Protein AF-A0A1B0DQ29-F1 (afdb_monomer)

Foldseek 3Di:
DPQFWDWDDDPVDIDIDGDPDSVVVVVVVVVVVVVVVPPDCPPCNVVDDPVRVVVVCVQVVDPVSVVVQCVPCVNNVVVVCVCVVVVVVVDDPPPPPDDD

Mean predicted aligned error: 12.97 Å

InterPro domains:
  IPR011993 PH-like domain superfamily [G3DSA:2.30.29.30] (1-46)
  IPR025799 Protein arginine N-methyltransferase [PTHR11006] (35-90)
  IPR029063 S-adenosyl-L-methionine-dependent methyltransferase superfamily [G3DSA:3.40.50.150] (50-97)

Organism: Phlebotomus papatasi (NCBI:txid29031)

Radius of gyration: 24.27 Å; Cα contacts (8 Å, |Δi|>4): 42; chains: 1; bounding box: 45×26×63 Å

Secondary structure (DSSP, 8-state):
--SSEEEEE-SS-EEEEE-SSHHHHHHHHHHHHHHHHTS---HHHHHS-HHHHHHHHHHHHSHHHHHHHHH-HHHHHHHHHHHHHTHHHHS---------

Structure (mmCIF, N/CA/C/O backbone):
data_AF-A0A1B0DQ29-F1
#
_entry.id   AF-A0A1B0DQ29-F1
#
loop_
_atom_site.group_PDB
_atom_site.id
_atom_site.type_symbol
_atom_site.label_atom_id
_atom_site.label_alt_id
_atom_site.label_comp_id
_atom_site.label_asym_id
_atom_site.label_entity_id
_atom_site.label_seq_id
_atom_site.pdbx_PDB_ins_code
_atom_site.Cartn_x
_atom_site.Cartn_y
_atom_site.Cartn_z
_atom_site.occupancy
_atom_site.B_iso_or_equiv
_atom_site.auth_seq_id
_atom_site.auth_comp_id
_atom_site.auth_asym_id
_atom_site.auth_atom_id
_atom_site.pdbx_PDB_model_num
ATOM 1 N N . MET A 1 1 ? -17.866 8.046 36.524 1.00 39.47 1 MET A N 1
ATOM 2 C CA . MET A 1 1 ? -18.154 8.878 35.333 1.00 39.47 1 MET A CA 1
ATOM 3 C C . MET A 1 1 ? -17.746 8.225 33.998 1.00 39.47 1 MET A C 1
ATOM 5 O O . MET A 1 1 ? -17.833 8.891 32.982 1.00 39.47 1 MET A O 1
ATOM 9 N N . GLY A 1 2 ? -17.382 6.928 33.945 1.00 51.66 2 GLY A N 1
ATOM 10 C CA . GLY A 1 2 ? -16.947 6.261 32.697 1.00 51.66 2 GLY A CA 1
ATOM 11 C C . GLY A 1 2 ? -17.632 4.926 32.363 1.00 51.66 2 GLY A C 1
ATOM 12 O O . GLY A 1 2 ? -17.110 4.171 31.557 1.00 51.66 2 GLY A O 1
ATOM 13 N N . SER A 1 3 ? -18.763 4.581 32.991 1.00 65.81 3 SER A N 1
ATOM 14 C CA . SER A 1 3 ? -19.352 3.231 32.894 1.00 65.81 3 SER A CA 1
ATOM 15 C C . SER A 1 3 ? -20.494 3.075 31.879 1.00 65.81 3 SER A C 1
ATOM 17 O O . SER A 1 3 ? -20.842 1.939 31.562 1.00 65.81 3 SER A O 1
ATOM 19 N N . ARG A 1 4 ? -21.064 4.180 31.360 1.00 77.00 4 ARG A N 1
ATOM 20 C CA . ARG A 1 4 ? -22.305 4.176 30.547 1.00 77.00 4 ARG A CA 1
ATOM 21 C C . ARG A 1 4 ? -22.179 4.632 29.092 1.00 77.00 4 ARG A C 1
ATOM 23 O O . ARG A 1 4 ? -23.174 4.658 28.373 1.00 77.00 4 ARG A O 1
ATOM 30 N N . GLY A 1 5 ? -20.976 4.994 28.663 1.00 81.19 5 GLY A N 1
ATOM 31 C CA . GLY A 1 5 ? -20.685 5.360 27.278 1.00 81.19 5 GLY A CA 1
ATOM 32 C C . GLY A 1 5 ? -19.892 4.263 26.575 1.00 81.19 5 GLY A C 1
ATOM 33 O O . GLY A 1 5 ? -19.036 3.627 27.191 1.00 81.19 5 GLY A O 1
ATOM 34 N N . GLN A 1 6 ? -20.156 4.055 25.288 1.00 84.75 6 GLN A N 1
ATOM 35 C CA . GLN A 1 6 ? -19.321 3.246 24.407 1.00 84.75 6 GLN A CA 1
ATOM 36 C C . GLN A 1 6 ? -18.904 4.100 23.211 1.00 84.75 6 GLN A C 1
ATOM 38 O O . GLN A 1 6 ? -19.750 4.618 22.484 1.00 84.75 6 GLN A O 1
ATOM 43 N N . ILE A 1 7 ? -17.594 4.225 2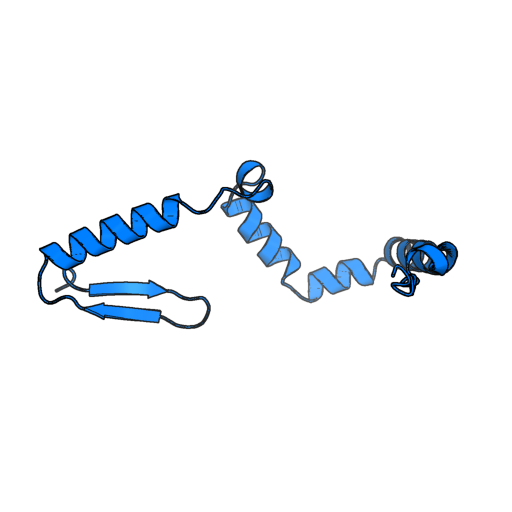3.009 1.00 86.31 7 ILE A N 1
ATOM 44 C CA . ILE A 1 7 ? -17.028 4.880 21.830 1.00 86.31 7 ILE A CA 1
ATOM 45 C C . ILE A 1 7 ? -16.810 3.814 20.758 1.00 86.31 7 ILE A C 1
ATOM 47 O O . ILE A 1 7 ? -16.304 2.721 21.046 1.00 86.31 7 ILE A O 1
ATOM 51 N N . ILE A 1 8 ? -17.222 4.131 19.536 1.00 84.06 8 ILE A N 1
ATOM 52 C CA . ILE A 1 8 ? -16.969 3.352 18.331 1.00 84.06 8 ILE A CA 1
ATOM 53 C C . ILE A 1 8 ? -16.172 4.243 17.386 1.00 84.06 8 ILE A C 1
ATOM 55 O O . ILE A 1 8 ? -16.678 5.253 16.902 1.00 84.06 8 ILE A O 1
ATOM 59 N N . SER A 1 9 ? -14.927 3.855 17.134 1.00 81.19 9 SER A N 1
ATOM 60 C CA . SER A 1 9 ? -14.077 4.500 16.139 1.00 81.19 9 SER A CA 1
ATOM 61 C C . SER A 1 9 ? -14.328 3.869 14.773 1.00 81.19 9 SER A C 1
ATOM 63 O O . SER A 1 9 ? -14.104 2.671 14.580 1.00 81.19 9 SER A O 1
ATOM 65 N N . LEU A 1 10 ? -14.839 4.680 13.855 1.00 78.94 10 LEU A N 1
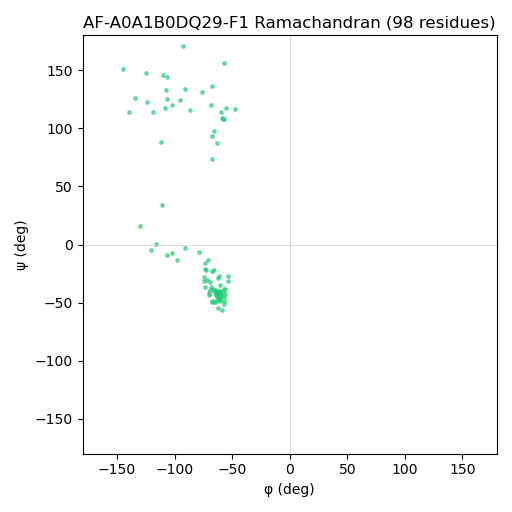ATOM 66 C CA . LEU A 1 10 ? -14.890 4.423 12.419 1.00 78.94 10 LEU A CA 1
ATOM 67 C C . LEU A 1 10 ? -13.628 5.035 11.784 1.00 78.94 10 LEU A C 1
ATOM 69 O O . LEU A 1 10 ? -12.865 5.710 12.470 1.00 78.94 10 LEU A O 1
ATOM 73 N N . GLN A 1 11 ? -13.369 4.768 10.500 1.00 75.88 11 GLN A N 1
ATOM 74 C CA . GLN A 1 11 ? -12.111 5.179 9.852 1.00 75.88 11 GLN A CA 1
ATOM 75 C C . GLN A 1 11 ? -11.845 6.690 9.946 1.00 75.88 11 GLN A C 1
ATOM 77 O O . GLN A 1 11 ? -10.712 7.064 10.230 1.00 75.88 11 GLN A O 1
ATOM 82 N N . ASP A 1 12 ? -12.888 7.518 9.824 1.00 82.94 12 ASP A N 1
ATOM 83 C CA . ASP A 1 12 ? -12.748 8.981 9.807 1.00 82.94 12 ASP A CA 1
ATOM 84 C C . ASP A 1 12 ? -13.510 9.695 10.938 1.00 82.94 12 ASP A C 1
ATOM 86 O O . ASP A 1 12 ? -13.388 10.907 11.100 1.00 82.94 12 ASP A O 1
ATOM 90 N N . GLU A 1 13 ? -14.283 8.969 11.755 1.00 87.88 13 GLU A N 1
ATOM 91 C CA . GLU A 1 13 ? -15.141 9.567 12.786 1.00 87.88 13 GLU A CA 1
ATOM 92 C C . GLU A 1 13 ? -15.243 8.707 14.050 1.00 87.88 13 GLU A C 1
ATOM 94 O O . GLU A 1 13 ? -15.183 7.477 14.015 1.00 87.88 13 GLU A O 1
ATOM 99 N N . ASN A 1 14 ? -15.461 9.365 15.190 1.00 86.94 14 ASN A N 1
ATOM 100 C CA . ASN A 1 14 ? -15.750 8.701 16.456 1.00 86.94 14 ASN A CA 1
ATOM 101 C C . ASN A 1 14 ? -17.219 8.908 16.824 1.00 86.94 14 ASN A C 1
ATOM 103 O O . ASN A 1 14 ? -17.645 10.030 17.090 1.00 86.94 14 ASN A O 1
ATOM 107 N N . LEU A 1 15 ? -17.975 7.815 16.915 1.00 87.56 15 LEU A N 1
ATOM 108 C CA . LEU A 1 15 ? -19.343 7.835 17.416 1.00 87.56 15 LEU A CA 1
ATOM 109 C C . LEU A 1 15 ? -19.353 7.481 18.906 1.00 87.56 15 LEU A C 1
ATOM 111 O O . LEU A 1 15 ? -18.874 6.419 19.306 1.00 87.56 15 LEU A O 1
ATOM 115 N N . CYS A 1 16 ? -19.930 8.353 19.733 1.00 88.12 16 CYS A N 1
ATOM 116 C CA . CYS A 1 16 ? -20.177 8.071 21.144 1.00 88.12 16 CYS A CA 1
ATOM 117 C C . CYS A 1 16 ? -21.651 7.722 21.345 1.00 88.12 16 CYS A C 1
ATOM 119 O O . CYS A 1 16 ? -22.528 8.540 21.074 1.00 88.12 16 CYS A O 1
ATOM 121 N N . ILE A 1 17 ? -21.922 6.515 21.839 1.00 89.12 17 ILE A N 1
ATOM 122 C CA . ILE A 1 17 ? -23.269 6.086 22.212 1.00 89.12 17 ILE A CA 1
ATOM 123 C C . ILE A 1 17 ? -23.350 6.058 23.737 1.00 89.12 17 ILE A C 1
ATOM 125 O O . ILE A 1 17 ? -22.542 5.402 24.400 1.00 89.12 17 ILE A O 1
ATOM 129 N N . VAL A 1 18 ? -24.329 6.772 24.292 1.00 90.88 18 VAL A N 1
ATOM 130 C CA . VAL A 1 18 ? -24.611 6.814 25.730 1.00 90.88 18 VAL A CA 1
ATOM 131 C C . VAL A 1 18 ? -25.882 6.031 26.008 1.00 90.88 18 VAL A C 1
ATOM 133 O O . VAL A 1 18 ? -26.887 6.200 25.324 1.00 90.88 18 VAL A O 1
ATOM 136 N N . PHE A 1 19 ? -25.833 5.170 27.016 1.00 90.44 19 PHE A N 1
ATOM 137 C CA . PHE A 1 19 ? -26.940 4.295 27.373 1.00 90.44 19 PHE A CA 1
ATOM 138 C C . PHE A 1 19 ? -27.563 4.721 28.700 1.00 90.44 19 PHE A C 1
ATOM 140 O O . PHE A 1 19 ? -26.870 5.143 29.631 1.00 90.44 19 PHE A O 1
ATOM 147 N N . ASN A 1 20 ? -28.879 4.543 28.810 1.00 87.62 20 ASN A N 1
ATOM 148 C CA . ASN A 1 20 ? -29.623 4.904 30.015 1.00 87.62 20 ASN A CA 1
ATOM 149 C C . ASN A 1 20 ? -29.338 3.954 31.187 1.00 87.62 20 ASN A C 1
ATOM 151 O O . ASN A 1 20 ? -29.368 4.387 32.340 1.00 87.62 20 ASN A O 1
ATOM 155 N N . THR A 1 21 ? -29.042 2.678 30.912 1.00 89.50 21 THR A N 1
ATOM 156 C CA . THR A 1 21 ? -28.794 1.669 31.949 1.00 89.50 21 THR A CA 1
ATOM 157 C C . THR A 1 21 ? -27.444 0.980 31.780 1.00 89.50 21 THR A C 1
ATOM 159 O O . THR A 1 21 ? -26.976 0.738 30.669 1.00 89.50 21 THR A O 1
ATOM 162 N N . ASP A 1 22 ? -26.827 0.596 32.901 1.00 86.94 22 ASP A N 1
ATOM 163 C CA . ASP A 1 22 ? -25.579 -0.178 32.889 1.00 86.94 22 ASP A CA 1
ATOM 164 C C . ASP A 1 22 ? -25.775 -1.595 32.301 1.00 86.94 22 ASP A C 1
ATOM 166 O O . ASP A 1 22 ? -24.811 -2.205 31.838 1.00 86.94 22 ASP A O 1
ATOM 170 N N . SER A 1 23 ? -27.008 -2.124 32.291 1.00 88.75 23 SER A N 1
ATOM 171 C CA . SER A 1 23 ? -27.334 -3.417 31.667 1.00 88.75 23 SER A CA 1
ATOM 172 C C . SER A 1 23 ? -27.251 -3.340 30.142 1.00 88.75 23 SER A C 1
ATOM 174 O O . SER A 1 23 ? -26.651 -4.217 29.519 1.00 88.75 23 SER A O 1
ATOM 176 N N . ASP A 1 24 ? -27.776 -2.267 29.547 1.00 89.69 24 ASP A N 1
ATOM 177 C CA . ASP A 1 24 ? -27.785 -2.089 28.092 1.00 89.69 24 ASP A CA 1
ATOM 178 C C . ASP A 1 24 ? -26.370 -1.922 27.539 1.00 89.69 24 ASP A C 1
ATOM 180 O O . ASP A 1 24 ? -26.030 -2.522 26.522 1.00 89.69 24 ASP A O 1
ATOM 184 N N . VAL A 1 25 ? -25.501 -1.207 28.262 1.00 90.00 25 VAL A N 1
ATOM 185 C CA . VAL A 1 25 ? -24.078 -1.059 27.906 1.00 90.00 25 VAL A CA 1
ATOM 186 C C . VAL A 1 25 ? -23.380 -2.416 27.875 1.00 90.00 25 VAL A C 1
ATOM 188 O O . VAL A 1 25 ? -22.585 -2.689 26.976 1.00 90.00 25 VAL A O 1
ATOM 191 N N . ARG A 1 26 ? -23.650 -3.276 28.868 1.00 88.44 26 ARG A N 1
ATOM 192 C CA . ARG A 1 26 ? -23.042 -4.612 28.959 1.00 88.44 26 ARG A CA 1
ATOM 193 C C . ARG A 1 26 ? -23.507 -5.501 27.809 1.00 88.44 26 ARG A C 1
ATOM 195 O O . ARG A 1 26 ? -22.658 -6.030 27.097 1.00 88.44 26 ARG A O 1
ATOM 202 N N . LYS A 1 27 ? -24.822 -5.571 27.568 1.00 90.81 27 LYS A N 1
ATOM 203 C CA . LYS A 1 27 ? -25.405 -6.317 26.439 1.00 90.81 27 LYS A CA 1
ATOM 204 C C . LYS A 1 27 ? -24.850 -5.829 25.104 1.00 90.81 27 LYS A C 1
ATOM 206 O O . LYS A 1 27 ? -24.449 -6.629 24.266 1.00 90.81 27 LYS A O 1
ATOM 211 N N . PHE A 1 28 ? -24.772 -4.513 24.915 1.00 89.44 28 PHE A N 1
ATOM 212 C CA . PHE A 1 28 ? -24.211 -3.927 23.703 1.00 89.44 28 PHE A CA 1
ATOM 213 C C . PHE A 1 28 ? -22.738 -4.309 23.514 1.00 89.44 28 PHE A C 1
ATOM 215 O O . PHE A 1 28 ? -22.332 -4.686 22.417 1.00 89.44 28 PHE A O 1
ATOM 222 N N . ARG A 1 29 ? -21.934 -4.281 24.582 1.00 86.56 29 ARG A N 1
ATOM 223 C CA . ARG A 1 29 ? -20.522 -4.680 24.531 1.00 86.56 29 ARG A CA 1
ATOM 224 C C . ARG A 1 29 ? -20.349 -6.158 24.174 1.00 86.56 29 ARG A C 1
ATOM 226 O O . ARG A 1 29 ? -19.483 -6.487 23.368 1.00 86.56 29 ARG A O 1
ATOM 233 N N . GLU A 1 30 ? -21.187 -7.035 24.720 1.00 88.19 30 GLU A N 1
ATOM 234 C CA . GLU A 1 30 ? -21.211 -8.464 24.376 1.00 88.19 30 GLU A CA 1
ATOM 235 C C . GLU A 1 30 ? -21.588 -8.694 22.906 1.00 88.19 30 GLU A C 1
ATOM 237 O O . GLU A 1 30 ? -20.927 -9.471 22.208 1.00 88.19 30 GLU A O 1
ATOM 242 N N . LEU A 1 31 ? -22.585 -7.962 22.398 1.00 88.00 31 LEU A N 1
ATOM 243 C CA . LEU A 1 31 ? -22.972 -8.000 20.986 1.00 88.00 31 LEU A CA 1
ATOM 244 C C . LEU A 1 31 ? -21.828 -7.536 20.077 1.00 88.00 31 LEU A C 1
ATOM 246 O O . LEU A 1 31 ? -21.500 -8.223 19.111 1.00 88.00 31 LEU A O 1
ATOM 250 N N . ILE A 1 32 ? -21.170 -6.423 20.408 1.00 85.25 32 ILE A N 1
ATOM 251 C CA . ILE A 1 32 ? -20.020 -5.916 19.647 1.00 85.25 32 ILE A CA 1
ATOM 252 C C . ILE A 1 32 ? -18.873 -6.926 19.639 1.00 85.25 32 ILE A C 1
ATOM 254 O O . ILE A 1 32 ? -18.296 -7.173 18.582 1.00 85.25 32 ILE A O 1
ATOM 258 N N . ASN A 1 33 ? -18.555 -7.545 20.777 1.00 81.94 33 ASN A N 1
ATOM 259 C CA . ASN A 1 33 ? -17.506 -8.563 20.847 1.00 81.94 33 ASN A CA 1
ATOM 260 C C . ASN A 1 33 ? -17.856 -9.799 20.007 1.00 81.94 33 ASN A C 1
ATOM 262 O O . ASN A 1 33 ? -17.001 -10.320 19.292 1.00 81.94 33 ASN A O 1
ATOM 266 N N . THR A 1 34 ? -19.125 -10.211 20.015 1.00 82.38 34 THR A N 1
ATOM 267 C CA . THR A 1 34 ? -19.623 -11.314 19.181 1.00 82.38 34 THR A CA 1
ATOM 268 C C . THR A 1 34 ? -19.503 -10.988 17.692 1.00 82.38 34 THR A C 1
ATOM 270 O O . THR A 1 34 ? -19.068 -11.826 16.907 1.00 82.38 34 THR A O 1
ATOM 273 N N . VAL A 1 35 ? -19.852 -9.765 17.283 1.00 80.50 35 VAL A N 1
ATOM 274 C CA . VAL A 1 35 ? -19.755 -9.324 15.882 1.00 80.50 35 VAL A CA 1
ATOM 275 C C . VAL A 1 35 ? -18.297 -9.169 15.445 1.00 80.50 35 VAL A C 1
ATOM 277 O O . VAL A 1 35 ? -17.943 -9.612 14.353 1.00 80.50 35 VAL A O 1
ATOM 280 N N . LYS A 1 36 ? -17.426 -8.613 16.295 1.00 73.50 36 LYS A N 1
ATOM 281 C CA . LYS A 1 36 ? -15.983 -8.513 16.020 1.00 73.50 36 LYS A CA 1
ATOM 282 C C . LYS A 1 36 ? -15.344 -9.892 15.838 1.00 73.50 36 LYS A C 1
ATOM 284 O O . LYS A 1 36 ? -14.560 -10.065 14.912 1.00 73.50 36 LYS A O 1
ATOM 289 N N . GLY A 1 37 ? -15.735 -10.875 16.651 1.00 64.88 37 GLY A N 1
ATOM 290 C CA . GLY A 1 37 ? -15.275 -12.263 16.533 1.00 64.88 37 GLY A CA 1
ATOM 291 C C . GLY A 1 37 ? -15.824 -13.024 15.318 1.00 64.88 37 GLY A C 1
ATOM 292 O O . GLY A 1 37 ? -15.311 -14.088 14.990 1.00 64.88 37 GLY A O 1
ATOM 293 N N . ARG A 1 38 ? -16.848 -12.496 14.631 1.00 64.50 38 ARG A N 1
ATOM 294 C CA . ARG A 1 38 ? -17.442 -13.096 13.422 1.00 64.50 38 ARG A CA 1
ATOM 295 C C . ARG A 1 38 ? -16.810 -12.629 12.116 1.00 64.50 38 ARG A C 1
ATOM 297 O O . ARG A 1 38 ? -17.218 -13.118 11.061 1.00 64.50 38 ARG A O 1
ATOM 304 N N . ARG A 1 39 ? -15.842 -11.704 12.134 1.00 65.19 39 ARG A N 1
ATOM 305 C CA . ARG A 1 39 ? -15.063 -11.435 10.919 1.00 65.19 39 ARG A CA 1
ATOM 306 C C . ARG A 1 39 ? -14.376 -12.735 10.522 1.00 65.19 39 ARG A C 1
ATOM 308 O O . ARG A 1 39 ? -13.540 -13.244 11.261 1.00 65.19 39 ARG A O 1
ATOM 315 N N . ALA A 1 40 ? -14.763 -13.281 9.371 1.00 60.91 40 ALA A N 1
ATOM 316 C CA . ALA A 1 40 ? -14.070 -14.417 8.796 1.00 60.91 40 ALA A CA 1
ATOM 317 C C . ALA A 1 40 ? -12.600 -14.023 8.658 1.00 60.91 40 ALA A C 1
ATOM 319 O O . ALA A 1 40 ? -12.283 -13.054 7.963 1.00 60.91 40 ALA A O 1
ATOM 320 N N . ASN A 1 41 ? -11.719 -14.734 9.363 1.00 69.69 41 ASN A N 1
ATOM 321 C CA . ASN A 1 41 ? -10.287 -14.539 9.215 1.00 69.69 41 ASN A CA 1
ATOM 322 C C . ASN A 1 41 ? -9.962 -14.797 7.748 1.00 69.69 41 ASN A C 1
ATOM 324 O O . ASN A 1 41 ? -10.040 -15.937 7.284 1.00 69.69 41 ASN A O 1
ATOM 328 N N . SER A 1 42 ? -9.656 -13.731 7.011 1.00 84.06 42 SER A N 1
ATOM 329 C CA . SER A 1 42 ? -9.236 -13.847 5.621 1.00 84.06 42 SER A CA 1
ATOM 330 C C . SER A 1 42 ? -8.009 -14.759 5.545 1.00 84.06 42 SER A C 1
ATOM 332 O O . SER A 1 42 ? -7.265 -14.879 6.519 1.00 84.06 42 SER A O 1
ATOM 334 N N . VAL A 1 43 ? -7.754 -15.388 4.394 1.00 86.81 43 VAL A N 1
ATOM 335 C CA . VAL A 1 43 ? -6.522 -16.183 4.209 1.00 86.81 43 VAL A CA 1
ATOM 336 C C . VAL A 1 43 ? -5.277 -15.351 4.547 1.00 86.81 43 VAL A C 1
ATOM 338 O O . VAL A 1 43 ? -4.309 -15.882 5.081 1.00 86.81 43 VAL A O 1
ATOM 341 N N . PHE A 1 44 ? -5.335 -14.039 4.307 1.00 87.81 44 PHE A N 1
ATOM 342 C CA . PHE A 1 44 ? -4.322 -13.084 4.741 1.00 87.81 44 PHE A CA 1
ATOM 343 C C . PHE A 1 44 ? -4.201 -13.025 6.274 1.00 87.81 44 PHE A C 1
ATOM 345 O O . PHE A 1 44 ? -3.136 -13.307 6.807 1.00 87.81 44 PHE A O 1
ATOM 352 N N . SER A 1 45 ? -5.294 -12.774 7.000 1.00 87.00 45 SER A N 1
ATOM 353 C CA . SER A 1 45 ? -5.310 -12.718 8.474 1.00 87.00 45 SER A CA 1
ATOM 354 C C . SER A 1 45 ? -4.907 -14.039 9.142 1.00 87.00 45 SER A C 1
ATOM 356 O O . SER A 1 45 ? -4.414 -14.036 10.261 1.00 87.00 45 SER A O 1
ATOM 358 N N . GLN A 1 46 ? -5.115 -15.175 8.471 1.00 87.12 46 GLN A N 1
ATOM 359 C CA . GLN A 1 46 ? -4.661 -16.483 8.958 1.00 87.12 46 GLN A CA 1
ATOM 360 C C . GLN A 1 46 ? -3.146 -16.678 8.813 1.00 87.12 46 GLN A C 1
ATOM 362 O O . GLN A 1 46 ? -2.557 -17.455 9.559 1.00 87.12 46 GLN A O 1
ATOM 367 N N . ARG A 1 47 ? -2.523 -16.023 7.828 1.00 90.56 47 ARG A N 1
ATOM 368 C CA . ARG A 1 47 ? -1.109 -16.215 7.463 1.00 90.56 47 ARG A CA 1
ATOM 369 C C . ARG A 1 47 ? -0.208 -15.059 7.881 1.00 90.56 47 ARG A C 1
ATOM 371 O O . ARG A 1 47 ? 1.007 -15.166 7.740 1.00 90.56 47 ARG A O 1
ATOM 378 N N . THR A 1 48 ? -0.780 -13.957 8.347 1.00 87.75 48 THR A N 1
ATOM 379 C CA . THR A 1 48 ? -0.052 -12.719 8.613 1.00 87.75 48 THR A CA 1
ATOM 380 C C . THR A 1 48 ? -0.457 -12.161 9.965 1.00 87.75 48 THR A C 1
ATOM 382 O O . THR A 1 48 ? -1.637 -11.945 10.235 1.00 87.75 48 THR A O 1
ATOM 385 N N . GLU A 1 49 ? 0.539 -11.914 10.812 1.00 92.06 49 GLU A N 1
ATOM 386 C CA . GLU A 1 49 ? 0.343 -11.289 12.115 1.00 92.06 49 GLU A CA 1
ATOM 387 C C . GLU A 1 49 ? -0.104 -9.831 11.943 1.00 92.06 49 GLU A C 1
ATOM 389 O O . GLU A 1 49 ? 0.460 -9.096 11.131 1.00 92.06 49 GLU A O 1
ATOM 394 N N . GLU A 1 50 ? -1.092 -9.393 12.724 1.00 87.50 50 GLU A N 1
ATOM 395 C CA . GLU A 1 50 ? -1.694 -8.059 12.606 1.00 87.50 50 GLU A CA 1
ATOM 396 C C . GLU A 1 50 ? -0.668 -6.922 12.758 1.00 87.50 50 GLU A C 1
ATOM 398 O O . GLU A 1 50 ? -0.688 -5.962 11.986 1.00 87.50 50 GLU A O 1
ATOM 403 N N . SER A 1 51 ? 0.271 -7.048 13.700 1.00 90.31 51 SER A N 1
ATOM 404 C CA . SER A 1 51 ? 1.354 -6.075 13.910 1.00 90.31 51 SER A CA 1
ATOM 405 C C . SER A 1 51 ? 2.239 -5.938 12.659 1.00 90.31 51 SER A C 1
ATOM 407 O O . SER A 1 51 ? 2.492 -4.827 12.186 1.00 90.31 51 SER A O 1
ATOM 409 N N . SER A 1 52 ? 2.630 -7.073 12.070 1.00 92.38 52 SER A N 1
ATOM 410 C CA . SER A 1 52 ? 3.443 -7.145 10.856 1.00 92.38 52 SER A CA 1
ATOM 411 C C . SER A 1 52 ? 2.705 -6.583 9.640 1.00 92.38 52 SER A C 1
ATOM 413 O O . SER A 1 52 ? 3.293 -5.840 8.854 1.00 92.38 52 SER A O 1
ATOM 415 N N . ALA A 1 53 ? 1.401 -6.861 9.522 1.00 92.19 53 ALA A N 1
ATOM 416 C CA . ALA A 1 53 ? 0.557 -6.339 8.455 1.00 92.19 53 ALA A CA 1
ATOM 417 C C . ALA A 1 53 ? 0.456 -4.813 8.534 1.00 92.19 53 ALA A C 1
ATOM 419 O O . ALA A 1 53 ? 0.654 -4.130 7.532 1.00 92.19 53 ALA A O 1
ATOM 420 N N . ASN A 1 54 ? 0.203 -4.270 9.728 1.00 92.19 54 ASN A N 1
ATOM 421 C CA . ASN A 1 54 ? 0.097 -2.827 9.926 1.00 92.19 54 ASN A CA 1
ATOM 422 C C . ASN A 1 54 ? 1.400 -2.115 9.564 1.00 92.19 54 ASN A C 1
ATOM 424 O O . ASN A 1 54 ? 1.374 -1.134 8.823 1.00 92.19 54 ASN A O 1
ATOM 428 N N . GLN A 1 55 ? 2.542 -2.632 10.019 1.00 94.88 55 GLN A N 1
ATOM 429 C CA . GLN A 1 55 ? 3.842 -2.061 9.676 1.00 94.88 55 GLN A CA 1
ATOM 430 C C . GLN A 1 55 ? 4.132 -2.159 8.170 1.00 94.88 55 GLN A C 1
ATOM 432 O O . GLN A 1 55 ? 4.623 -1.200 7.574 1.00 94.88 55 GLN A O 1
ATOM 437 N N . TYR A 1 56 ? 3.797 -3.289 7.540 1.00 96.44 56 TYR A N 1
ATOM 438 C CA . TYR A 1 56 ? 3.958 -3.490 6.100 1.00 96.44 56 TYR A CA 1
ATOM 439 C C . TYR A 1 56 ? 3.141 -2.474 5.291 1.00 96.44 56 TYR A C 1
ATOM 441 O O . TYR A 1 56 ? 3.674 -1.813 4.397 1.00 96.44 56 TYR A O 1
ATOM 449 N N . PHE A 1 57 ? 1.860 -2.300 5.627 1.00 95.00 57 PHE A N 1
ATOM 450 C CA . PHE A 1 57 ? 0.998 -1.344 4.937 1.00 95.00 57 PHE A CA 1
ATOM 451 C C . PHE A 1 57 ? 1.404 0.105 5.199 1.00 95.00 57 PHE A C 1
ATOM 453 O O . PHE A 1 57 ? 1.358 0.911 4.275 1.00 95.00 57 PHE A O 1
ATOM 460 N N . GLN A 1 58 ? 1.854 0.443 6.410 1.00 95.81 58 GLN A N 1
ATOM 461 C CA . GLN A 1 58 ? 2.404 1.770 6.697 1.00 95.81 58 GLN A CA 1
ATOM 462 C C . GLN A 1 58 ? 3.650 2.052 5.856 1.00 95.81 58 GLN A C 1
ATOM 464 O O . GLN A 1 58 ? 3.738 3.110 5.239 1.00 95.81 58 GLN A O 1
ATOM 469 N N . PHE A 1 59 ? 4.577 1.093 5.767 1.00 96.75 59 PHE A N 1
ATOM 470 C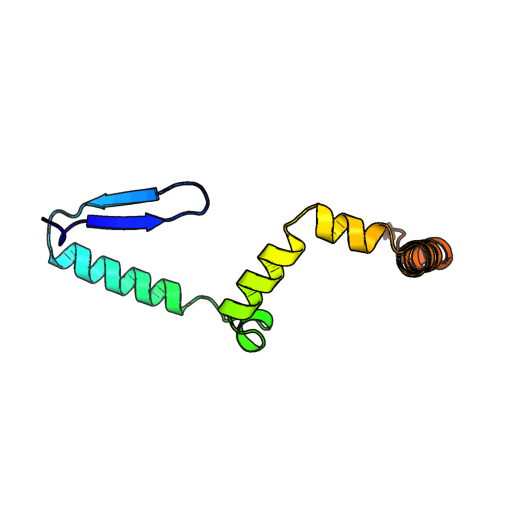 CA . PHE A 1 59 ? 5.781 1.224 4.949 1.00 96.75 59 PHE A CA 1
ATOM 471 C C . PHE A 1 59 ? 5.436 1.500 3.478 1.00 96.75 59 PHE A C 1
ATOM 473 O O . PHE A 1 59 ? 5.905 2.484 2.910 1.00 96.75 59 PHE A O 1
ATOM 480 N N . TYR A 1 60 ? 4.557 0.698 2.871 1.00 97.38 60 TYR A N 1
ATOM 481 C CA . TYR A 1 60 ? 4.148 0.901 1.475 1.00 97.38 60 TYR A CA 1
ATOM 482 C C . TYR A 1 60 ? 3.112 2.019 1.272 1.00 97.38 60 TYR A C 1
ATOM 484 O O . TYR A 1 60 ? 2.835 2.385 0.130 1.00 97.38 60 TYR A O 1
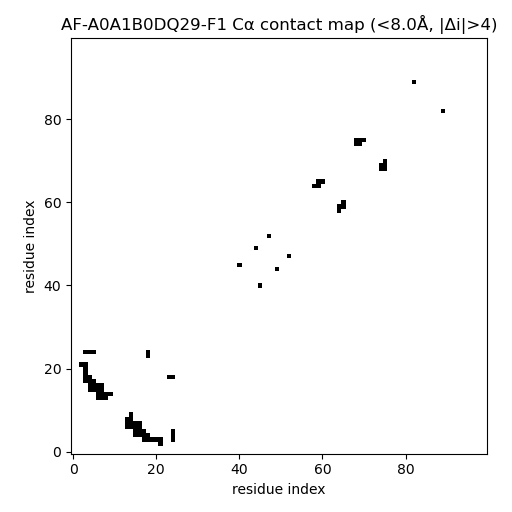ATOM 492 N N . GLY A 1 61 ? 2.579 2.607 2.344 1.00 95.56 61 GLY A N 1
ATOM 493 C CA . GLY A 1 61 ? 1.721 3.791 2.288 1.00 95.56 61 GLY A CA 1
ATOM 494 C C . GLY A 1 61 ? 2.484 5.082 1.975 1.00 95.56 61 GLY A C 1
ATOM 495 O O . GLY A 1 61 ? 1.893 6.046 1.492 1.00 95.56 61 GLY A O 1
ATOM 496 N N . TYR A 1 62 ? 3.801 5.116 2.202 1.00 96.62 62 TYR A N 1
ATOM 497 C CA . TYR A 1 62 ? 4.625 6.284 1.895 1.00 96.62 62 TYR A CA 1
ATOM 498 C C . TYR A 1 62 ? 4.912 6.414 0.392 1.00 96.62 62 TYR A C 1
ATOM 500 O O . TYR A 1 62 ? 5.418 5.488 -0.246 1.00 96.62 62 TYR A O 1
ATOM 508 N N . LEU A 1 63 ? 4.704 7.616 -0.164 1.00 97.31 63 LEU A N 1
ATOM 509 C CA . LEU A 1 63 ? 5.004 7.918 -1.572 1.00 97.31 63 LEU A CA 1
ATOM 510 C C . LEU A 1 63 ? 6.472 7.650 -1.932 1.00 97.31 63 LEU A C 1
ATOM 512 O O . LEU A 1 63 ? 6.753 7.138 -3.012 1.00 97.31 63 LEU A O 1
ATOM 516 N N . SER A 1 64 ? 7.406 7.960 -1.033 1.00 97.81 64 SER A N 1
ATOM 517 C CA . SER A 1 64 ? 8.837 7.726 -1.256 1.00 97.81 64 SER A CA 1
ATOM 518 C C . SER A 1 64 ? 9.162 6.246 -1.473 1.00 97.81 64 SER A C 1
ATOM 520 O O . SER A 1 64 ? 10.012 5.926 -2.299 1.00 97.81 64 SER A O 1
ATOM 522 N N . GLN A 1 65 ? 8.452 5.337 -0.797 1.00 97.94 65 GLN A N 1
ATOM 523 C CA . GLN A 1 65 ? 8.638 3.897 -0.980 1.00 97.94 65 GLN A CA 1
ATOM 524 C C . GLN A 1 65 ? 8.057 3.421 -2.315 1.00 97.94 65 GLN A C 1
ATOM 526 O O . GLN A 1 65 ? 8.666 2.600 -2.999 1.00 97.94 65 GLN A O 1
ATOM 531 N N . GLN A 1 66 ? 6.935 3.997 -2.752 1.00 97.88 66 GLN A N 1
ATOM 532 C CA . GLN A 1 66 ? 6.407 3.746 -4.098 1.00 97.88 66 GLN A CA 1
ATOM 533 C C . GLN A 1 66 ? 7.364 4.262 -5.182 1.00 97.88 66 GLN A C 1
ATOM 535 O O . GLN A 1 66 ? 7.646 3.568 -6.157 1.00 97.88 66 GLN A O 1
ATOM 540 N N . GLN A 1 67 ? 7.930 5.455 -4.994 1.00 97.75 67 GLN A N 1
ATOM 541 C CA . GLN A 1 67 ? 8.935 6.012 -5.898 1.00 97.75 67 GLN A CA 1
ATOM 542 C C . GLN A 1 67 ? 10.204 5.161 -5.946 1.00 97.75 67 GLN A C 1
ATOM 544 O O . GLN A 1 67 ? 10.731 4.954 -7.035 1.00 97.75 67 GLN A O 1
ATOM 549 N N . ASN A 1 68 ? 10.663 4.625 -4.811 1.00 97.25 68 ASN A N 1
ATOM 550 C CA . ASN A 1 68 ? 11.812 3.721 -4.766 1.00 97.25 68 ASN A CA 1
ATOM 551 C C . ASN A 1 68 ? 11.613 2.505 -5.685 1.00 97.25 68 ASN A C 1
ATOM 553 O O . ASN A 1 68 ? 12.505 2.154 -6.452 1.00 97.25 68 ASN A O 1
ATOM 557 N N . MET A 1 69 ? 10.412 1.928 -5.675 1.00 97.81 69 MET A N 1
ATOM 558 C CA . MET A 1 69 ? 10.058 0.804 -6.540 1.00 97.81 69 MET A CA 1
ATOM 559 C C . MET A 1 69 ? 9.967 1.200 -8.018 1.00 97.81 69 MET A C 1
ATOM 561 O O . MET A 1 69 ? 10.397 0.436 -8.877 1.00 97.81 69 MET A O 1
ATOM 565 N N . MET A 1 70 ? 9.428 2.383 -8.327 1.00 97.50 70 MET A N 1
ATOM 566 C CA . MET A 1 70 ? 9.277 2.856 -9.710 1.00 97.50 70 MET A CA 1
ATOM 567 C C . MET A 1 70 ? 10.601 3.302 -10.348 1.00 97.50 70 MET A C 1
ATOM 569 O O . MET A 1 70 ? 10.768 3.163 -11.560 1.00 97.50 70 MET A O 1
ATOM 573 N N . GLN A 1 71 ? 11.537 3.826 -9.551 1.00 97.88 71 GLN A N 1
ATOM 574 C CA . GLN A 1 71 ? 12.857 4.277 -10.012 1.00 97.88 71 GLN A CA 1
ATOM 575 C C . GLN A 1 71 ? 13.811 3.117 -10.341 1.00 97.88 71 GLN A C 1
ATOM 577 O O . GLN A 1 71 ? 14.797 3.324 -11.048 1.00 97.88 71 GLN A O 1
ATOM 582 N N . ASP A 1 72 ? 13.515 1.895 -9.886 1.00 98.25 72 ASP A N 1
ATOM 583 C CA . ASP A 1 72 ? 14.200 0.679 -10.332 1.00 98.25 72 ASP A CA 1
ATOM 584 C C . ASP A 1 72 ? 13.867 0.413 -11.811 1.00 98.25 72 ASP A C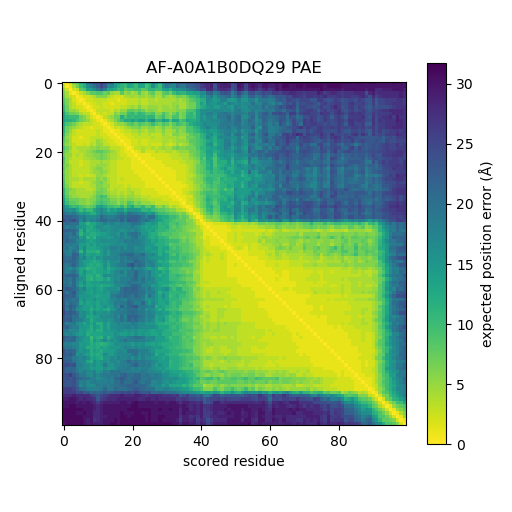 1
ATOM 586 O O . ASP A 1 72 ? 12.857 -0.202 -12.161 1.00 98.25 72 ASP A O 1
ATOM 590 N N . PHE A 1 73 ? 14.726 0.911 -12.704 1.00 98.06 73 PHE A N 1
ATOM 591 C CA . PHE A 1 73 ? 14.509 0.827 -14.146 1.00 98.06 73 PHE A CA 1
ATOM 592 C C . PHE A 1 73 ? 14.415 -0.615 -14.648 1.00 98.06 73 PHE A C 1
ATOM 594 O O . PHE A 1 73 ? 13.592 -0.905 -15.519 1.00 98.06 73 PHE A O 1
ATOM 601 N N . VAL A 1 74 ? 15.239 -1.530 -14.127 1.00 98.44 74 VAL A N 1
ATOM 602 C CA . VAL A 1 74 ? 15.237 -2.930 -14.575 1.00 98.44 74 VAL A CA 1
ATOM 603 C C . VAL A 1 74 ? 13.895 -3.562 -14.239 1.00 98.44 74 VAL A C 1
ATOM 605 O O . VAL A 1 74 ? 13.251 -4.124 -15.126 1.00 98.44 74 VAL A O 1
ATOM 608 N N . ARG A 1 75 ? 13.427 -3.408 -12.997 1.00 97.88 75 ARG A N 1
ATOM 609 C CA . ARG A 1 75 ? 12.110 -3.886 -12.571 1.00 97.88 75 ARG A CA 1
ATOM 610 C C . ARG A 1 75 ? 10.994 -3.259 -13.403 1.00 97.88 75 ARG A C 1
ATOM 612 O O . ARG A 1 75 ? 10.230 -3.989 -14.035 1.00 97.88 75 ARG A O 1
ATOM 619 N N . THR A 1 76 ? 10.920 -1.930 -13.444 1.00 98.25 76 THR A N 1
ATOM 620 C CA . THR A 1 76 ? 9.824 -1.196 -14.096 1.00 98.25 76 THR A CA 1
ATOM 621 C C . THR A 1 76 ? 9.757 -1.491 -15.594 1.00 98.25 76 THR A C 1
ATOM 623 O O . THR A 1 76 ? 8.691 -1.830 -16.109 1.00 98.25 76 THR A O 1
ATOM 626 N N . SER A 1 77 ? 10.891 -1.448 -16.300 1.00 97.88 77 SER A N 1
ATOM 627 C CA . SER A 1 77 ? 10.926 -1.714 -17.743 1.00 97.88 77 SER A CA 1
ATOM 628 C C . SER A 1 77 ? 10.647 -3.179 -18.081 1.00 97.88 77 SER A C 1
ATOM 630 O O . SER A 1 7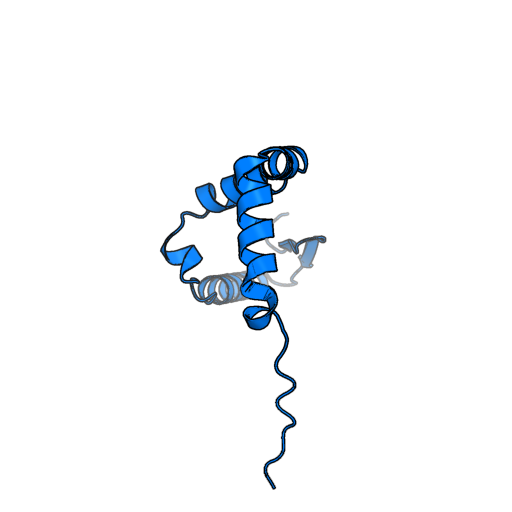7 ? 10.035 -3.453 -19.112 1.00 97.88 77 SER A O 1
ATOM 632 N N . THR A 1 78 ? 11.043 -4.127 -17.223 1.00 98.25 78 THR A N 1
ATOM 633 C CA . THR A 1 78 ? 10.760 -5.554 -17.434 1.00 98.25 78 THR A CA 1
ATOM 634 C C . THR A 1 78 ? 9.267 -5.833 -17.324 1.00 98.25 78 THR A C 1
ATOM 636 O O . THR A 1 78 ? 8.706 -6.438 -18.235 1.00 98.25 78 THR A O 1
ATOM 639 N N . TYR A 1 79 ? 8.601 -5.338 -16.273 1.00 98.06 79 TYR A N 1
ATOM 640 C CA . TYR A 1 79 ? 7.146 -5.466 -16.150 1.00 98.06 79 TYR A CA 1
ATOM 641 C C . TYR A 1 79 ? 6.420 -4.764 -17.301 1.00 98.06 79 TYR A C 1
ATOM 64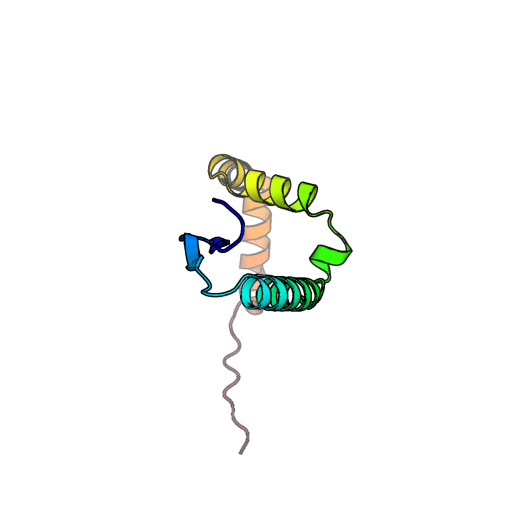3 O O . TYR A 1 79 ? 5.538 -5.362 -17.915 1.00 98.06 79 TYR A O 1
ATOM 651 N N . GLN A 1 80 ? 6.830 -3.542 -17.659 1.00 97.56 80 GLN A N 1
ATOM 652 C CA . GLN A 1 80 ? 6.245 -2.813 -18.786 1.00 97.56 80 GLN A CA 1
ATOM 653 C C . GLN A 1 80 ? 6.351 -3.611 -20.092 1.00 97.56 80 GLN A C 1
ATOM 655 O O . GLN A 1 80 ? 5.358 -3.764 -20.799 1.00 97.56 80 GLN A O 1
ATOM 660 N N . LYS A 1 81 ? 7.539 -4.136 -20.413 1.00 97.56 81 LYS A N 1
ATOM 661 C CA . LYS A 1 81 ? 7.761 -4.937 -21.623 1.00 97.56 81 LYS A CA 1
ATOM 662 C C . LYS A 1 81 ? 6.964 -6.234 -21.593 1.00 97.56 81 LYS A C 1
ATOM 664 O O . LYS A 1 81 ? 6.360 -6.576 -22.599 1.00 97.56 81 LYS A O 1
ATOM 669 N N . ALA A 1 82 ? 6.936 -6.938 -20.462 1.00 97.00 82 ALA A N 1
ATOM 670 C CA . ALA A 1 82 ? 6.180 -8.179 -20.327 1.00 97.00 82 ALA A CA 1
ATOM 671 C C . ALA A 1 82 ? 4.682 -7.959 -20.587 1.00 97.00 82 ALA A C 1
ATOM 673 O O . ALA A 1 82 ? 4.072 -8.732 -21.322 1.00 97.00 82 ALA A O 1
ATOM 674 N N . ILE A 1 83 ? 4.114 -6.878 -20.048 1.00 96.56 83 ILE A N 1
ATOM 675 C CA . ILE A 1 83 ? 2.713 -6.504 -20.271 1.00 96.56 83 ILE A CA 1
ATOM 676 C C . ILE A 1 83 ? 2.492 -6.089 -21.731 1.00 96.56 83 ILE A C 1
ATOM 678 O O . ILE A 1 83 ? 1.584 -6.591 -22.386 1.00 96.56 83 ILE A O 1
ATOM 682 N N . HIS A 1 84 ? 3.339 -5.204 -22.265 1.00 94.94 84 HIS A N 1
ATOM 683 C CA . HIS A 1 84 ? 3.181 -4.671 -23.618 1.00 94.94 84 HIS A CA 1
ATOM 684 C C . HIS A 1 84 ? 3.325 -5.750 -24.701 1.00 94.94 84 HIS A C 1
ATOM 686 O O . HIS A 1 84 ? 2.528 -5.798 -25.633 1.00 94.94 84 HIS A O 1
ATOM 692 N N . SER A 1 85 ? 4.296 -6.654 -24.561 1.00 95.94 85 SER A N 1
ATOM 693 C CA . SER A 1 85 ? 4.505 -7.760 -25.503 1.00 95.94 85 SER A CA 1
ATOM 694 C C . SER A 1 85 ? 3.375 -8.792 -25.476 1.00 95.94 85 SER A C 1
ATOM 696 O O . SER A 1 85 ? 3.172 -9.485 -26.468 1.00 95.94 85 SER A O 1
ATOM 698 N N . ASN A 1 86 ? 2.623 -8.881 -24.374 1.00 94.94 86 ASN A N 1
ATOM 699 C CA . ASN A 1 86 ? 1.479 -9.783 -24.219 1.00 94.94 86 ASN A CA 1
ATOM 700 C C . ASN A 1 86 ? 0.153 -9.012 -24.167 1.00 94.94 86 ASN A C 1
ATOM 702 O O . ASN A 1 86 ? -0.776 -9.427 -23.483 1.00 94.94 86 ASN A O 1
ATOM 706 N N . ILE A 1 87 ? 0.034 -7.893 -24.895 1.00 92.88 87 ILE A N 1
ATOM 707 C CA . ILE A 1 87 ? -1.148 -7.013 -24.837 1.00 92.88 87 ILE A CA 1
ATOM 708 C C . ILE A 1 87 ? -2.477 -7.749 -25.076 1.00 92.88 87 ILE A C 1
ATOM 710 O O . ILE A 1 87 ? -3.505 -7.355 -24.535 1.00 92.88 87 ILE A O 1
ATOM 714 N N . ASN A 1 88 ? -2.456 -8.859 -25.820 1.00 92.62 88 ASN A N 1
ATOM 715 C CA . ASN A 1 88 ? -3.626 -9.706 -26.049 1.00 92.62 88 ASN A CA 1
ATOM 716 C C . ASN A 1 88 ? -4.200 -10.328 -24.762 1.00 92.62 88 ASN A C 1
ATOM 718 O O . ASN A 1 88 ? -5.410 -10.532 -24.702 1.00 92.62 88 ASN A O 1
ATOM 722 N N . ASP A 1 89 ? -3.380 -10.577 -23.737 1.00 92.62 89 ASP A N 1
ATOM 723 C CA . ASP A 1 89 ? -3.833 -11.049 -22.417 1.00 92.62 89 ASP A CA 1
ATOM 724 C C . ASP A 1 89 ? -4.544 -9.939 -21.626 1.00 92.62 89 ASP A C 1
ATOM 726 O O . ASP A 1 89 ? -5.336 -10.208 -20.724 1.00 92.62 89 ASP A O 1
ATOM 730 N N . PHE A 1 90 ? -4.275 -8.681 -21.985 1.00 87.62 90 PHE A N 1
ATOM 731 C CA . PHE A 1 90 ? -4.833 -7.479 -21.364 1.00 87.62 90 PHE A CA 1
ATOM 732 C C . PHE A 1 90 ? -5.956 -6.849 -22.198 1.00 87.62 90 PHE A C 1
ATOM 734 O O . PHE A 1 90 ? -6.636 -5.934 -21.730 1.00 87.62 90 PHE A O 1
ATOM 741 N N . HIS A 1 91 ? -6.191 -7.337 -23.419 1.00 85.88 91 HIS A N 1
ATOM 742 C CA . HIS A 1 91 ? -7.385 -6.998 -24.173 1.00 85.88 91 HIS A CA 1
ATOM 7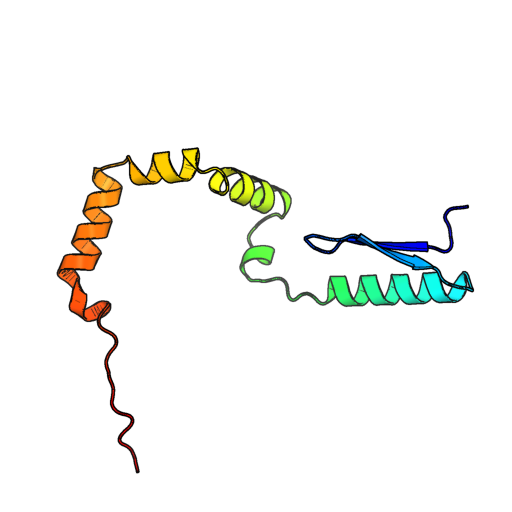43 C C . HIS A 1 91 ? -8.595 -7.632 -23.493 1.00 85.88 91 HIS A C 1
ATOM 745 O O . HIS A 1 91 ? -8.718 -8.854 -23.392 1.00 85.88 91 HIS A O 1
ATOM 751 N N . VAL A 1 92 ? -9.536 -6.787 -23.068 1.00 70.94 92 VAL A N 1
ATOM 752 C CA . VAL A 1 92 ? -10.869 -7.246 -22.687 1.00 70.94 92 VAL A CA 1
ATOM 753 C C . VAL A 1 92 ? -11.452 -7.933 -23.915 1.00 70.94 92 VAL A C 1
ATOM 755 O O . VAL A 1 92 ? -11.781 -7.277 -24.905 1.00 70.94 92 VAL A O 1
ATOM 758 N N . ARG A 1 93 ? -11.569 -9.264 -23.880 1.00 60.88 93 ARG A N 1
ATOM 759 C CA . ARG A 1 93 ? -12.384 -9.971 -24.861 1.00 60.88 93 ARG A CA 1
ATOM 760 C C . ARG A 1 93 ? -13.783 -9.382 -24.749 1.00 60.88 93 ARG A C 1
ATOM 762 O O . ARG A 1 93 ? -14.492 -9.663 -23.787 1.00 60.88 93 ARG A O 1
ATOM 769 N N . SER A 1 94 ? -14.192 -8.599 -25.741 1.00 53.44 94 SER A N 1
ATOM 770 C CA . SER A 1 94 ? -15.607 -8.404 -26.026 1.00 53.44 94 SER A CA 1
ATOM 771 C C . SER A 1 94 ? -16.125 -9.752 -26.535 1.00 53.44 94 SER A C 1
ATOM 773 O O . SER A 1 94 ? -16.309 -9.965 -27.730 1.00 53.44 94 SER A O 1
ATOM 775 N N . GLN A 1 95 ? -16.275 -10.727 -25.631 1.00 52.97 95 GLN A N 1
ATOM 776 C CA . GLN A 1 95 ? -17.233 -11.785 -25.877 1.00 52.97 95 GLN A CA 1
ATOM 777 C C . GLN A 1 95 ? -18.576 -11.077 -25.850 1.00 52.97 95 GLN A C 1
ATOM 779 O O . GLN A 1 95 ? -19.116 -10.756 -24.794 1.00 52.97 95 GLN A O 1
ATOM 784 N N . SER A 1 96 ? -19.056 -10.755 -27.049 1.00 42.16 96 SER A N 1
ATOM 785 C CA . SER A 1 96 ? -20.469 -10.520 -27.264 1.00 42.16 96 SER A CA 1
ATOM 786 C C . SER A 1 96 ? -21.186 -11.682 -26.593 1.00 42.16 96 SER A C 1
ATOM 788 O O . SER A 1 96 ? -20.961 -12.837 -26.955 1.00 42.16 96 SER A O 1
ATOM 790 N N . ILE A 1 97 ? -21.986 -11.377 -25.574 1.00 51.06 97 ILE A N 1
ATOM 791 C CA . ILE A 1 97 ? -22.994 -12.293 -25.057 1.00 51.06 97 ILE A CA 1
ATOM 792 C C . ILE A 1 97 ? -23.966 -12.503 -26.221 1.00 51.06 97 ILE A C 1
ATOM 794 O O . ILE A 1 97 ? -24.916 -11.755 -26.411 1.00 51.06 97 ILE A O 1
ATOM 798 N N . PHE A 1 98 ? -23.644 -13.472 -27.069 1.00 45.19 98 PHE A N 1
ATOM 799 C CA . PHE A 1 98 ? -24.563 -14.112 -27.988 1.00 45.19 98 PHE A CA 1
ATOM 800 C C . PHE A 1 98 ? -24.706 -15.535 -27.483 1.00 45.19 98 PHE A C 1
ATOM 802 O O . PHE A 1 98 ? -23.965 -16.416 -27.894 1.00 45.19 98 PHE A O 1
ATOM 809 N N . PHE A 1 99 ? -25.652 -15.735 -26.576 1.00 39.66 99 PHE A N 1
ATOM 810 C CA . PHE A 1 99 ? -26.462 -16.940 -26.590 1.00 39.66 99 PHE A CA 1
ATOM 811 C C . PHE A 1 99 ? -27.894 -16.522 -26.263 1.00 39.66 99 PHE A C 1
ATOM 813 O O . PHE A 1 99 ? -28.164 -15.960 -25.201 1.00 39.66 99 PHE A O 1
ATOM 820 N N . LEU A 1 100 ? -28.739 -16.708 -27.281 1.00 51.44 100 LEU A N 1
ATOM 821 C CA . LEU A 1 100 ? -30.173 -16.955 -27.168 1.00 51.44 100 LEU A CA 1
ATOM 822 C C .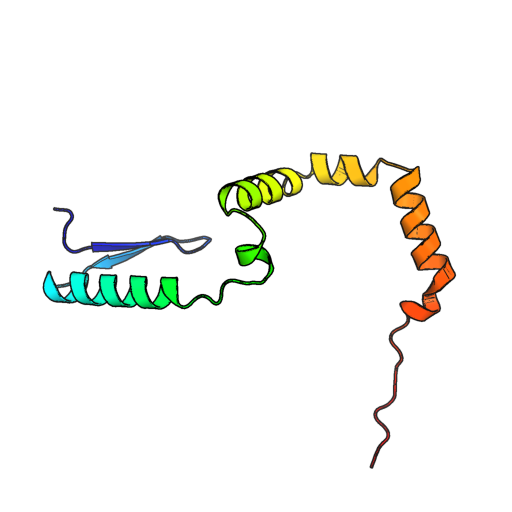 LEU A 1 100 ? -30.460 -18.007 -26.090 1.00 51.44 100 LEU A C 1
ATOM 824 O O . LEU A 1 100 ? -29.644 -18.952 -25.980 1.00 51.44 100 LEU A O 1
#

Solvent-accessible surface area (backbone atoms only — not comparable to full-atom values): 6204 Å² total; per-residue (Å²): 144,78,77,38,62,48,79,44,77,51,99,90,48,75,49,77,49,76,46,97,42,66,63,57,42,50,55,50,50,52,52,49,53,54,56,63,70,61,59,74,72,43,75,59,60,73,75,43,57,68,71,60,50,52,52,51,52,54,55,64,65,36,66,69,51,51,45,56,57,59,68,36,56,69,61,42,50,48,53,50,48,57,49,61,77,43,42,75,81,72,49,78,76,80,70,73,90,78,74,132

pLDDT: mean 84.87, std 14.84, range [39.47, 98.44]

Sequence (100 aa):
MGSRGQIISLQDENLCIVFNTDSDVRKFRELINTVKGRRANSVFSQRTEESSANQYFQFYGYLSQQQNMMQDFVRTSTYQKAIHSNINDFHVRSQSIFFL

Nearest PDB structures (foldseek):
  7x7q-assembly1_H  TM=2.948E-01  e=3.205E+00  Pseudomonas aeruginosa PAO1